Protein AF-A0A0V8RU47-F1 (afdb_monomer_lite)

Radius of gyration: 11.44 Å; chains: 1; bounding box: 30×18×33 Å

Secondary structure (DSSP, 8-state):
-HHHHHHHHHHHHHHHHHHHH---HHHHHHHHHHHHHHHTS--HHHHHHHHHHHHHHHHHHHHTT-STTHHHHHHHHHHHT-

pLDDT: mean 94.21, std 6.55, range [61.31, 98.44]

Foldseek 3Di:
DLLLVLLVVLLVLLVVCCVQQNDDPLSVQLNVLSVCVNVVVDDLVSLLSSLVSLLVRLVVSVVVVGPSSVSSNVSSVSSNVD

Sequence (82 aa):
MVYRRAVEEAYSIVRAVEVACGSTAEMEEALEILEELVSGAAGLDEAAYAAELLREAADVLRARGCLDWHLLGQAADILEHA

Organism: Pyrodictium occultum (NCBI:txid2309)

Structure (mmCIF, N/CA/C/O backbone):
data_AF-A0A0V8RU47-F1
#
_entry.id   AF-A0A0V8RU47-F1
#
loop_
_atom_site.group_PDB
_atom_site.id
_atom_site.type_symbol
_atom_site.label_atom_id
_atom_site.label_alt_id
_atom_site.label_comp_id
_atom_site.label_asym_id
_atom_site.label_entity_id
_atom_site.label_seq_id
_atom_site.pdbx_PDB_ins_code
_atom_site.Cartn_x
_atom_site.Cartn_y
_atom_site.Cartn_z
_atom_site.occupancy
_atom_site.B_iso_or_equiv
_atom_site.auth_seq_id
_atom_site.auth_comp_id
_atom_site.auth_asym_id
_atom_site.auth_atom_id
_atom_site.pdbx_PDB_model_num
ATOM 1 N N . MET A 1 1 ? 7.876 1.813 -19.528 1.00 61.31 1 MET A N 1
ATOM 2 C CA . MET A 1 1 ? 6.794 2.822 -19.420 1.00 61.31 1 MET A CA 1
ATOM 3 C C . MET A 1 1 ? 5.578 2.299 -18.656 1.00 61.31 1 MET A C 1
ATOM 5 O O . MET A 1 1 ? 4.969 3.104 -17.975 1.00 61.31 1 MET A O 1
ATOM 9 N N . VAL A 1 2 ? 5.245 1.000 -18.723 1.00 66.62 2 VAL A N 1
ATOM 10 C CA . VAL A 1 2 ? 4.126 0.392 -17.965 1.00 66.62 2 VAL A CA 1
ATOM 11 C C . VAL A 1 2 ? 4.416 0.332 -16.457 1.00 66.62 2 VAL A C 1
ATOM 13 O O . VAL A 1 2 ? 3.646 0.896 -15.691 1.00 66.62 2 VAL A O 1
ATOM 16 N N . TYR A 1 3 ? 5.594 -0.170 -16.070 1.00 82.31 3 TYR A N 1
ATOM 17 C CA . TYR A 1 3 ? 6.044 -0.257 -14.673 1.00 82.31 3 TYR A CA 1
ATOM 18 C C . TYR A 1 3 ? 5.900 1.045 -13.868 1.00 82.31 3 TYR A C 1
ATOM 20 O O . TYR A 1 3 ? 5.270 1.078 -12.820 1.00 82.31 3 TYR A O 1
ATOM 28 N N . ARG A 1 4 ? 6.391 2.172 -14.404 1.00 88.69 4 ARG A N 1
ATOM 29 C CA . ARG A 1 4 ? 6.290 3.481 -13.735 1.00 88.69 4 ARG A CA 1
ATOM 30 C C . ARG A 1 4 ? 4.844 3.888 -13.438 1.00 88.69 4 ARG A C 1
ATOM 32 O O . ARG A 1 4 ? 4.574 4.434 -12.378 1.00 88.69 4 ARG A O 1
ATOM 39 N N . ARG A 1 5 ? 3.924 3.625 -14.369 1.00 92.06 5 ARG A N 1
ATOM 40 C CA . ARG A 1 5 ? 2.508 3.955 -14.183 1.00 92.06 5 ARG A CA 1
ATOM 41 C C . ARG A 1 5 ? 1.886 3.106 -13.075 1.00 92.06 5 ARG A C 1
ATOM 43 O O . ARG A 1 5 ? 1.108 3.640 -12.299 1.00 92.06 5 ARG A O 1
ATOM 50 N N . ALA A 1 6 ? 2.231 1.821 -13.006 1.00 93.44 6 ALA A N 1
ATOM 51 C CA . ALA A 1 6 ? 1.759 0.930 -11.950 1.00 93.44 6 ALA A CA 1
ATOM 52 C C . ALA A 1 6 ? 2.250 1.390 -10.566 1.00 93.44 6 ALA A C 1
ATOM 54 O O . ALA A 1 6 ? 1.455 1.475 -9.636 1.00 93.44 6 ALA A O 1
ATOM 55 N N . VAL A 1 7 ? 3.520 1.795 -10.454 1.00 94.44 7 VAL A N 1
ATOM 56 C CA . VAL A 1 7 ? 4.075 2.356 -9.209 1.00 94.44 7 VAL A CA 1
ATOM 57 C C . VAL A 1 7 ? 3.372 3.666 -8.816 1.00 94.44 7 VAL A C 1
ATOM 59 O O . VAL A 1 7 ? 2.988 3.828 -7.662 1.00 94.44 7 VAL A O 1
ATOM 62 N N . GLU A 1 8 ? 3.140 4.588 -9.758 1.00 95.19 8 GLU A N 1
ATOM 63 C CA . GLU A 1 8 ? 2.417 5.850 -9.498 1.00 95.19 8 GLU A CA 1
ATOM 64 C C . GLU A 1 8 ? 0.948 5.614 -9.082 1.00 95.19 8 GLU A C 1
ATOM 66 O O . GLU A 1 8 ? 0.402 6.340 -8.242 1.00 95.19 8 GLU A O 1
ATOM 71 N N . GLU A 1 9 ? 0.304 4.591 -9.649 1.00 96.31 9 GLU A N 1
ATOM 72 C CA . GLU A 1 9 ? -1.055 4.174 -9.292 1.00 96.31 9 GLU A CA 1
ATOM 73 C C . GLU A 1 9 ? -1.102 3.577 -7.883 1.00 96.31 9 GLU A C 1
ATOM 75 O O . GLU A 1 9 ? -1.900 4.033 -7.060 1.00 96.31 9 GLU A O 1
ATOM 80 N N . ALA A 1 10 ? -0.204 2.636 -7.575 1.00 96.94 10 ALA A N 1
ATOM 81 C CA . ALA A 1 10 ? -0.060 2.068 -6.240 1.00 96.94 10 ALA A CA 1
ATOM 82 C C . ALA A 1 10 ? 0.207 3.169 -5.203 1.00 96.94 10 ALA A C 1
ATOM 84 O O . ALA A 1 10 ? -0.521 3.263 -4.218 1.00 96.94 10 ALA A O 1
ATOM 85 N N . TYR A 1 11 ? 1.151 4.078 -5.470 1.00 97.12 11 TYR A N 1
ATOM 86 C CA . TYR A 1 11 ? 1.438 5.221 -4.597 1.00 97.12 11 TYR A CA 1
ATOM 87 C C . TYR A 1 11 ? 0.185 6.055 -4.315 1.00 97.12 11 TYR A C 1
ATOM 89 O O . TYR A 1 11 ? -0.136 6.344 -3.163 1.00 97.12 11 TYR A O 1
ATOM 97 N N . SER A 1 12 ? -0.575 6.395 -5.358 1.00 97.69 12 SER A N 1
ATOM 98 C CA . SER A 1 12 ? -1.799 7.192 -5.219 1.00 97.69 12 SER A CA 1
ATOM 99 C C . SER A 1 12 ? -2.859 6.494 -4.358 1.00 97.69 12 SER A C 1
ATOM 101 O O . SER A 1 12 ? -3.506 7.148 -3.536 1.00 97.69 12 SER A O 1
ATOM 103 N N . ILE A 1 13 ? -3.022 5.176 -4.515 1.00 98.06 13 ILE A N 1
ATOM 104 C CA . ILE A 1 13 ? -3.939 4.369 -3.699 1.00 98.06 13 ILE A CA 1
ATOM 105 C C . ILE A 1 13 ? -3.498 4.378 -2.232 1.00 98.06 13 ILE A C 1
ATOM 107 O O . ILE A 1 13 ? -4.308 4.662 -1.349 1.00 98.06 13 ILE A O 1
ATOM 111 N N . VAL A 1 14 ? -2.215 4.123 -1.972 1.00 98.00 14 VAL A N 1
ATOM 112 C CA . VAL A 1 14 ? -1.666 4.052 -0.612 1.00 98.00 14 VAL A CA 1
ATOM 113 C C . VAL A 1 14 ? -1.807 5.396 0.107 1.00 98.00 14 VAL A C 1
ATOM 115 O O . VAL A 1 14 ? -2.293 5.431 1.235 1.00 98.00 14 VAL A O 1
ATOM 118 N N . ARG A 1 15 ? -1.518 6.522 -0.565 1.00 98.12 15 ARG A N 1
ATOM 119 C CA . ARG A 1 15 ? -1.751 7.870 -0.008 1.00 98.12 15 ARG A CA 1
ATOM 120 C C . ARG A 1 15 ? -3.223 8.127 0.321 1.00 98.12 15 ARG A C 1
ATOM 122 O O . ARG A 1 15 ? -3.525 8.760 1.330 1.00 98.12 15 ARG A O 1
ATOM 129 N N . ALA A 1 16 ? -4.152 7.660 -0.513 1.00 97.62 16 ALA A N 1
ATOM 130 C CA . ALA A 1 16 ? -5.580 7.818 -0.240 1.00 97.62 16 ALA A CA 1
ATOM 131 C C . ALA A 1 16 ? -6.007 7.030 1.010 1.00 97.62 16 ALA A C 1
ATOM 133 O O . ALA A 1 16 ? -6.750 7.556 1.843 1.00 97.62 16 ALA A O 1
ATOM 134 N N . VAL A 1 17 ? -5.496 5.805 1.170 1.00 97.69 17 VAL A N 1
ATOM 135 C CA . VAL A 1 17 ? -5.738 4.987 2.365 1.00 97.69 17 VAL A CA 1
ATOM 136 C C . VAL A 1 17 ? -5.109 5.615 3.605 1.00 97.69 17 VAL A C 1
ATOM 138 O O . VAL A 1 17 ? -5.776 5.689 4.631 1.00 97.69 17 VAL A O 1
ATOM 141 N N . GLU A 1 18 ? -3.880 6.125 3.521 1.00 97.75 18 GLU A N 1
ATOM 142 C CA . GLU A 1 18 ? -3.211 6.833 4.621 1.00 97.75 18 GLU A CA 1
ATOM 143 C C . GLU A 1 18 ? -4.070 8.000 5.141 1.00 97.75 18 GLU A C 1
ATOM 145 O O . GLU A 1 18 ? -4.266 8.154 6.348 1.00 97.75 18 GLU A O 1
ATOM 150 N N . VAL A 1 19 ? -4.654 8.794 4.237 1.00 97.00 19 VAL A N 1
ATOM 151 C CA . VAL A 1 19 ? -5.542 9.911 4.601 1.00 97.00 19 VAL A CA 1
ATOM 152 C C . VAL A 1 19 ? -6.851 9.423 5.234 1.00 97.00 19 VAL A C 1
ATOM 154 O O . VAL A 1 19 ? -7.343 10.048 6.175 1.00 97.00 19 VAL A O 1
ATOM 157 N N . ALA A 1 20 ? -7.432 8.331 4.732 1.00 96.62 20 ALA A N 1
ATOM 158 C CA . ALA A 1 20 ? -8.729 7.825 5.188 1.00 96.62 20 ALA A CA 1
ATOM 159 C C . ALA A 1 20 ? -8.646 7.014 6.495 1.00 96.62 20 ALA A C 1
ATOM 161 O O . ALA A 1 20 ? -9.504 7.144 7.370 1.00 96.62 20 ALA A O 1
ATOM 162 N N . CYS A 1 21 ? -7.618 6.178 6.627 1.00 95.62 21 CYS A N 1
ATOM 163 C CA . CYS A 1 21 ? -7.463 5.184 7.687 1.00 95.62 21 CYS A CA 1
ATOM 164 C C . CYS A 1 21 ? -6.370 5.537 8.710 1.00 95.62 21 CYS A C 1
ATOM 166 O O . CYS A 1 21 ? -6.242 4.847 9.728 1.00 95.62 21 CYS A O 1
ATOM 168 N N . GLY A 1 22 ? -5.592 6.593 8.460 1.00 95.69 22 GLY A N 1
ATOM 169 C CA . GLY A 1 22 ? -4.371 6.893 9.200 1.00 95.69 22 GLY A CA 1
ATOM 170 C C . GLY A 1 22 ? -3.201 6.013 8.762 1.00 95.69 22 GLY A C 1
ATOM 171 O O . GLY A 1 22 ? -3.341 5.149 7.902 1.00 95.69 22 GLY A O 1
ATOM 172 N N . SER A 1 23 ? -2.042 6.232 9.384 1.00 95.94 23 SER A N 1
ATOM 173 C CA . SER A 1 23 ? -0.789 5.583 8.995 1.00 95.94 23 SER A CA 1
ATOM 174 C C . SER A 1 23 ? -0.468 4.294 9.774 1.00 95.94 23 SER A C 1
ATOM 176 O O . SER A 1 23 ? -0.971 4.055 10.888 1.00 95.94 23 SER A O 1
ATOM 178 N N . THR A 1 24 ? 0.392 3.465 9.186 1.00 97.31 24 THR A N 1
ATOM 179 C CA . THR A 1 24 ? 1.114 2.363 9.840 1.00 97.31 24 THR A CA 1
ATOM 180 C C . THR A 1 24 ? 2.590 2.440 9.447 1.00 97.31 24 THR A C 1
ATOM 182 O O . THR A 1 24 ? 2.923 3.061 8.440 1.00 97.31 24 THR A O 1
ATOM 185 N N . ALA A 1 25 ? 3.473 1.821 10.233 1.00 97.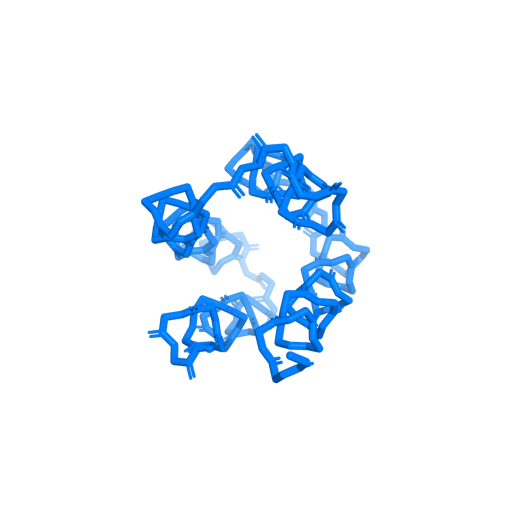62 25 ALA A N 1
ATOM 186 C CA . ALA A 1 25 ? 4.907 1.845 9.945 1.00 97.62 25 ALA A CA 1
ATOM 187 C C . ALA A 1 25 ? 5.221 1.155 8.607 1.00 97.62 25 ALA A C 1
ATOM 189 O O . ALA A 1 25 ? 6.009 1.658 7.817 1.00 97.62 25 ALA A O 1
ATOM 190 N N . GLU A 1 26 ? 4.525 0.055 8.323 1.00 98.19 26 GLU A N 1
ATOM 191 C CA . GLU A 1 26 ? 4.660 -0.716 7.088 1.00 98.19 26 GLU A CA 1
ATOM 192 C C . GLU A 1 26 ? 4.2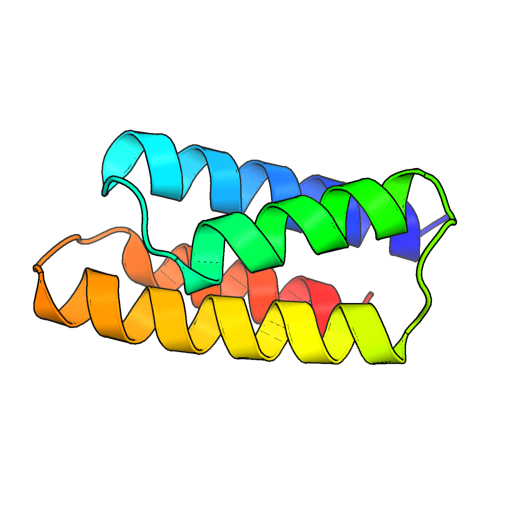13 0.109 5.873 1.00 98.19 26 GLU A C 1
ATOM 194 O O . GLU A 1 26 ? 4.817 0.045 4.807 1.00 98.19 26 GLU A O 1
ATOM 199 N N . MET A 1 27 ? 3.174 0.934 6.032 1.00 97.69 27 MET A N 1
ATOM 200 C CA . MET A 1 27 ? 2.706 1.817 4.967 1.00 97.69 27 MET A CA 1
ATOM 201 C C . MET A 1 27 ? 3.660 2.987 4.711 1.00 97.69 27 MET A C 1
ATOM 203 O O . MET A 1 27 ? 3.848 3.360 3.556 1.00 97.69 27 MET A O 1
ATOM 207 N N . GLU A 1 28 ? 4.260 3.556 5.758 1.00 98.12 28 GLU A N 1
ATOM 208 C CA . GLU A 1 28 ? 5.292 4.593 5.625 1.00 98.12 28 GLU A CA 1
ATOM 209 C C . GLU A 1 28 ? 6.510 4.053 4.873 1.00 98.12 28 GLU A C 1
ATOM 211 O O . GLU A 1 28 ? 6.927 4.650 3.883 1.00 98.12 28 GLU A O 1
ATOM 216 N N . GLU A 1 29 ? 7.003 2.876 5.261 1.00 98.06 29 GLU A N 1
ATOM 217 C CA . GLU A 1 29 ? 8.119 2.210 4.582 1.00 98.06 29 GLU A CA 1
ATOM 218 C C . GLU A 1 29 ? 7.771 1.851 3.127 1.00 98.06 29 GLU A C 1
ATOM 220 O O . GLU A 1 29 ? 8.551 2.114 2.210 1.00 98.06 29 GLU A O 1
ATOM 225 N N . ALA A 1 30 ? 6.563 1.335 2.872 1.00 97.50 30 ALA A N 1
ATOM 226 C CA . ALA A 1 30 ? 6.108 1.060 1.511 1.00 97.50 30 ALA A CA 1
ATOM 227 C C . ALA A 1 30 ? 6.052 2.334 0.651 1.00 97.50 30 ALA A C 1
ATOM 229 O O . ALA A 1 30 ? 6.431 2.300 -0.519 1.00 97.50 30 ALA A O 1
ATOM 230 N N . LEU A 1 31 ? 5.600 3.464 1.205 1.00 97.81 31 LEU A N 1
ATOM 231 C CA . LEU A 1 31 ? 5.570 4.745 0.493 1.00 97.81 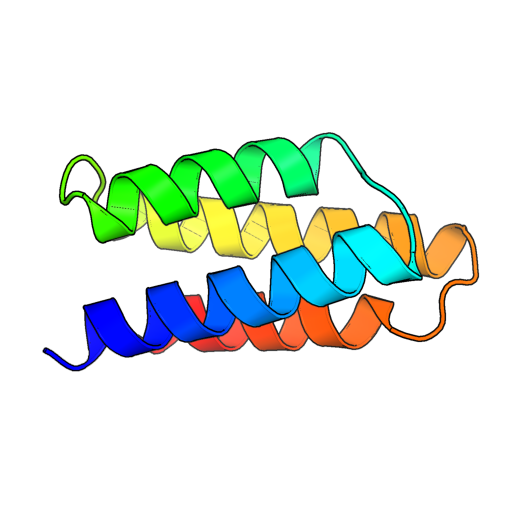31 LEU A CA 1
ATOM 232 C C . LEU A 1 31 ? 6.975 5.246 0.149 1.00 97.81 31 LEU A C 1
ATOM 234 O O . LEU A 1 31 ? 7.172 5.711 -0.974 1.00 97.81 31 LEU A O 1
ATOM 238 N N . GLU A 1 32 ? 7.940 5.114 1.061 1.00 97.25 32 GLU A N 1
ATOM 239 C CA . GLU A 1 32 ? 9.342 5.465 0.799 1.00 97.25 32 GLU A CA 1
ATOM 240 C C . GLU A 1 32 ? 9.907 4.643 -0.368 1.00 97.25 32 GLU A C 1
ATOM 242 O O . GLU A 1 32 ? 10.439 5.206 -1.328 1.00 97.25 32 GLU A O 1
ATOM 247 N N . ILE A 1 33 ? 9.690 3.324 -0.364 1.00 96.75 33 ILE A N 1
ATOM 248 C CA . ILE A 1 33 ? 10.141 2.446 -1.452 1.00 96.75 33 ILE A CA 1
ATOM 249 C C . ILE A 1 33 ? 9.471 2.819 -2.781 1.00 96.75 33 ILE A C 1
ATOM 251 O O . ILE A 1 33 ? 10.124 2.866 -3.825 1.00 96.75 33 ILE A O 1
ATOM 255 N N . LEU A 1 34 ? 8.170 3.118 -2.776 1.00 95.56 34 LEU A N 1
ATOM 256 C CA . LEU A 1 34 ? 7.459 3.550 -3.982 1.00 95.56 34 LEU A CA 1
ATOM 257 C C . LEU A 1 34 ? 8.037 4.853 -4.556 1.00 95.56 34 LEU A C 1
ATOM 259 O O . LEU A 1 34 ? 8.155 4.983 -5.777 1.00 95.56 34 LEU A O 1
ATOM 263 N N . GLU A 1 35 ? 8.448 5.798 -3.711 1.00 95.00 35 GLU A N 1
ATOM 264 C CA . GLU A 1 35 ? 9.126 7.026 -4.144 1.00 95.00 35 GLU A CA 1
ATOM 265 C C . GLU A 1 35 ? 10.504 6.730 -4.756 1.00 95.00 35 GLU A C 1
ATOM 267 O O . GLU A 1 35 ? 10.845 7.262 -5.824 1.00 95.00 35 GLU A O 1
ATOM 272 N N . GLU A 1 36 ? 11.267 5.820 -4.149 1.00 94.62 36 GLU A N 1
ATOM 273 C CA . GLU A 1 36 ? 12.546 5.353 -4.688 1.00 94.62 36 GLU A CA 1
ATOM 274 C C . GLU A 1 36 ? 12.374 4.672 -6.054 1.00 94.62 36 GLU A C 1
ATOM 276 O O . GLU A 1 36 ? 13.117 4.978 -6.995 1.00 94.62 36 GLU A O 1
ATOM 281 N N . LEU A 1 37 ? 11.346 3.836 -6.217 1.00 92.00 37 LEU A N 1
ATOM 282 C CA . LEU A 1 37 ? 10.999 3.180 -7.481 1.00 92.00 37 LEU A CA 1
ATOM 283 C C . LEU A 1 37 ? 10.640 4.186 -8.581 1.00 92.00 37 LEU A C 1
ATOM 285 O O . LEU A 1 37 ? 11.101 4.049 -9.719 1.00 92.00 37 LEU A O 1
ATOM 289 N N . VAL A 1 38 ? 9.867 5.232 -8.263 1.00 90.12 38 VAL A N 1
ATOM 290 C CA . VAL A 1 38 ? 9.545 6.310 -9.220 1.00 90.12 38 VAL A CA 1
ATOM 291 C C . VAL A 1 38 ? 10.803 7.076 -9.636 1.00 90.12 38 VAL A C 1
ATOM 293 O O . VAL A 1 38 ? 10.937 7.456 -10.806 1.00 90.12 38 VAL A O 1
ATOM 296 N N . SER A 1 39 ? 11.734 7.292 -8.704 1.00 89.62 39 SER A N 1
ATOM 297 C CA . SER A 1 39 ? 13.010 7.965 -8.976 1.00 89.62 39 SER A CA 1
ATOM 298 C C . SER A 1 39 ? 14.018 7.093 -9.744 1.00 89.62 39 SER A C 1
ATOM 300 O O . SER A 1 39 ? 14.974 7.621 -10.316 1.00 89.62 39 SER A O 1
ATOM 302 N N . GLY A 1 40 ? 13.784 5.776 -9.807 1.00 85.62 40 GLY A N 1
ATOM 303 C CA . GLY A 1 40 ? 14.694 4.789 -10.394 1.00 85.62 40 GLY A CA 1
ATOM 304 C C . GLY A 1 40 ? 15.859 4.395 -9.480 1.00 85.62 40 GLY A C 1
ATOM 305 O O . GLY A 1 40 ? 16.849 3.857 -9.973 1.00 85.62 40 GLY A O 1
ATOM 306 N N . ALA A 1 41 ? 15.759 4.688 -8.181 1.00 77.75 41 ALA A N 1
ATOM 307 C CA . ALA A 1 4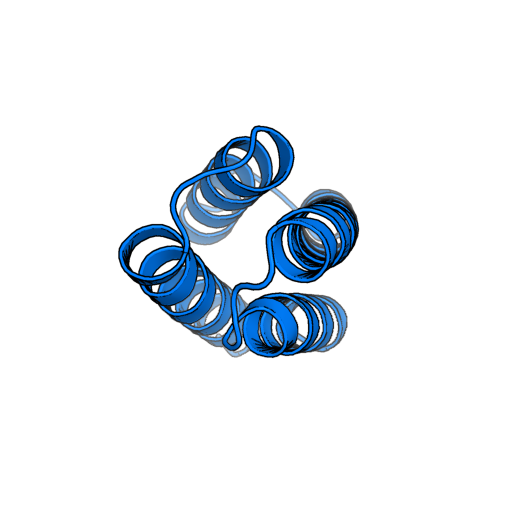1 ? 16.743 4.318 -7.164 1.00 77.75 41 ALA A CA 1
ATOM 308 C C . ALA A 1 41 ? 16.570 2.875 -6.651 1.00 77.75 41 ALA A C 1
ATOM 310 O O . ALA A 1 41 ? 17.512 2.331 -6.082 1.00 77.75 41 ALA A O 1
ATOM 311 N N . ALA A 1 42 ? 15.411 2.259 -6.905 1.00 83.88 42 ALA A N 1
ATOM 312 C CA . ALA A 1 42 ? 15.054 0.901 -6.494 1.00 83.88 42 ALA A CA 1
ATOM 313 C C . ALA A 1 42 ? 14.668 0.009 -7.697 1.00 83.88 42 ALA A C 1
ATOM 315 O O . ALA A 1 42 ? 14.387 0.507 -8.796 1.00 83.88 42 ALA A O 1
ATOM 316 N N . GLY A 1 43 ? 14.680 -1.312 -7.499 1.00 85.06 43 GLY A N 1
ATOM 317 C CA . GLY A 1 43 ? 14.438 -2.345 -8.507 1.00 85.06 43 GLY A CA 1
ATOM 318 C C . GLY A 1 43 ? 13.198 -3.212 -8.244 1.00 85.06 43 GLY A C 1
ATOM 319 O O . GLY A 1 43 ? 12.265 -2.827 -7.550 1.00 85.06 43 GLY A O 1
ATOM 320 N N . LEU A 1 44 ? 13.140 -4.383 -8.884 1.00 84.94 44 LEU A N 1
ATOM 321 C CA . LEU A 1 44 ? 11.969 -5.273 -8.810 1.00 84.94 44 LEU A CA 1
ATOM 322 C C . LEU A 1 44 ? 11.830 -5.968 -7.448 1.00 84.94 44 LEU A C 1
ATOM 324 O O . LEU A 1 44 ? 10.710 -6.231 -7.018 1.00 84.94 44 LEU A O 1
ATOM 328 N N . ASP A 1 45 ? 12.947 -6.251 -6.776 1.00 91.75 45 ASP A N 1
ATOM 329 C CA . ASP A 1 45 ? 12.940 -6.907 -5.464 1.00 91.75 45 ASP A CA 1
ATOM 330 C C . ASP A 1 45 ? 12.337 -5.972 -4.405 1.00 91.75 45 ASP A C 1
ATOM 332 O O . ASP A 1 45 ? 11.529 -6.392 -3.577 1.00 91.75 45 ASP A O 1
ATOM 336 N N . GLU A 1 46 ? 12.648 -4.678 -4.488 1.00 94.12 46 GLU A N 1
ATOM 337 C CA . GLU A 1 46 ? 12.073 -3.647 -3.631 1.00 94.12 46 GLU A CA 1
ATOM 338 C C . GLU A 1 46 ? 10.570 -3.464 -3.887 1.00 94.12 46 GLU A C 1
ATOM 340 O O . GLU A 1 46 ? 9.810 -3.254 -2.947 1.00 94.12 46 GLU A O 1
ATOM 345 N N . ALA A 1 47 ? 10.104 -3.607 -5.133 1.00 93.38 47 ALA A N 1
ATOM 346 C CA . ALA A 1 47 ? 8.670 -3.563 -5.426 1.00 93.38 47 ALA A CA 1
ATOM 347 C C . ALA A 1 47 ? 7.902 -4.752 -4.836 1.00 93.38 47 ALA A C 1
ATOM 349 O O . ALA A 1 47 ? 6.796 -4.563 -4.327 1.00 93.38 47 ALA A O 1
ATOM 350 N N . ALA A 1 48 ? 8.487 -5.954 -4.858 1.00 94.69 48 ALA A N 1
ATOM 351 C CA . ALA A 1 48 ? 7.908 -7.117 -4.189 1.00 94.69 48 ALA A CA 1
ATOM 352 C C . ALA A 1 48 ? 7.852 -6.910 -2.666 1.00 94.69 48 ALA A C 1
ATOM 354 O O . ALA A 1 48 ? 6.821 -7.165 -2.047 1.00 94.69 48 ALA A O 1
ATOM 355 N N . TYR A 1 49 ? 8.918 -6.363 -2.078 1.00 96.50 49 TYR A N 1
ATOM 356 C CA . TYR A 1 49 ? 8.954 -6.045 -0.651 1.00 96.50 49 TYR A CA 1
ATOM 357 C C . TYR A 1 49 ? 7.926 -4.967 -0.261 1.00 96.50 49 TYR A C 1
ATOM 359 O O . TYR A 1 49 ? 7.184 -5.137 0.705 1.00 96.50 49 TYR A O 1
ATOM 367 N N . ALA A 1 50 ? 7.780 -3.905 -1.059 1.00 96.94 50 ALA A N 1
ATOM 368 C CA . ALA A 1 50 ? 6.720 -2.916 -0.861 1.00 96.94 50 ALA A CA 1
ATOM 369 C C . ALA A 1 50 ? 5.323 -3.559 -0.927 1.00 96.94 50 ALA A C 1
ATOM 371 O O . ALA A 1 50 ? 4.461 -3.238 -0.113 1.00 96.94 50 ALA A O 1
ATOM 372 N N . ALA A 1 51 ? 5.089 -4.500 -1.846 1.00 97.50 51 ALA A N 1
ATOM 373 C CA . ALA A 1 51 ? 3.819 -5.220 -1.928 1.00 97.50 51 ALA A CA 1
ATOM 374 C C . ALA A 1 51 ? 3.529 -6.062 -0.668 1.00 97.50 51 ALA A C 1
ATOM 376 O O . ALA A 1 51 ? 2.380 -6.120 -0.224 1.00 97.50 51 ALA A O 1
ATOM 377 N N . GLU A 1 52 ? 4.542 -6.689 -0.064 1.00 98.19 52 GLU A N 1
ATOM 378 C CA . GLU A 1 52 ? 4.411 -7.396 1.219 1.00 98.19 52 GLU A CA 1
ATOM 379 C C . GLU A 1 52 ? 4.033 -6.434 2.356 1.00 98.19 52 GLU A C 1
ATOM 381 O O . GLU A 1 52 ? 3.024 -6.659 3.032 1.00 98.19 52 GLU A O 1
ATOM 386 N N . LEU A 1 53 ? 4.747 -5.312 2.490 1.00 98.44 53 LEU A N 1
ATOM 387 C CA . LEU A 1 53 ? 4.461 -4.276 3.492 1.00 98.44 53 LEU A CA 1
ATOM 388 C C . LEU A 1 53 ? 3.034 -3.722 3.377 1.00 98.44 53 LEU A C 1
ATOM 390 O O . LEU A 1 53 ? 2.343 -3.533 4.380 1.00 98.44 53 LEU A O 1
ATOM 394 N N . LEU A 1 54 ? 2.541 -3.513 2.153 1.00 98.38 54 LEU A N 1
ATOM 395 C CA . LEU A 1 54 ? 1.167 -3.061 1.926 1.00 98.38 54 LEU A CA 1
ATOM 396 C C . LEU A 1 54 ? 0.124 -4.080 2.399 1.00 98.38 54 LEU A C 1
ATOM 398 O O . LEU A 1 54 ? -0.938 -3.684 2.888 1.00 98.38 54 LEU A O 1
ATOM 402 N N . ARG A 1 55 ? 0.409 -5.383 2.301 1.00 98.44 55 ARG A N 1
ATOM 403 C CA . ARG A 1 55 ? -0.482 -6.432 2.822 1.00 98.44 55 ARG A CA 1
ATOM 404 C C . ARG A 1 55 ? -0.471 -6.473 4.346 1.00 98.44 55 ARG A C 1
ATOM 406 O O . ARG A 1 55 ? -1.540 -6.572 4.947 1.00 98.44 55 ARG A O 1
ATOM 413 N N . GLU A 1 56 ? 0.693 -6.316 4.967 1.00 98.38 56 GLU A N 1
ATOM 414 C CA . GLU A 1 56 ? 0.800 -6.206 6.426 1.00 98.38 56 GLU A CA 1
ATOM 415 C C . GLU A 1 56 ? 0.050 -4.972 6.952 1.00 98.38 56 GLU A C 1
ATOM 417 O O . GLU A 1 56 ? -0.774 -5.076 7.868 1.00 98.38 56 GLU A O 1
ATOM 422 N N . ALA A 1 57 ? 0.228 -3.817 6.303 1.00 98.19 57 ALA A N 1
ATOM 423 C CA . ALA A 1 57 ? -0.529 -2.604 6.600 1.00 98.19 57 ALA A CA 1
ATOM 424 C C . ALA A 1 57 ? -2.046 -2.821 6.443 1.00 98.19 57 ALA A C 1
ATOM 426 O O . ALA A 1 57 ? -2.831 -2.374 7.287 1.00 98.19 57 ALA A O 1
ATOM 427 N N . ALA A 1 58 ? -2.478 -3.547 5.404 1.00 98.06 58 ALA A N 1
ATOM 428 C CA . ALA A 1 58 ? -3.884 -3.886 5.191 1.00 98.06 58 ALA A CA 1
ATOM 429 C C . ALA A 1 58 ? -4.466 -4.678 6.371 1.00 98.06 58 ALA A C 1
ATOM 431 O O . ALA A 1 58 ? -5.556 -4.353 6.850 1.00 98.06 58 ALA A O 1
ATOM 432 N N . ASP A 1 59 ? -3.738 -5.672 6.882 1.00 98.00 59 ASP A N 1
ATOM 433 C CA . ASP A 1 59 ? -4.168 -6.471 8.032 1.00 98.00 59 ASP A CA 1
ATOM 434 C C . ASP A 1 59 ? -4.269 -5.629 9.313 1.00 98.00 59 ASP A C 1
ATOM 436 O O . ASP A 1 59 ? -5.247 -5.746 10.064 1.00 98.00 59 ASP A O 1
ATOM 440 N N . VAL A 1 60 ? -3.323 -4.710 9.532 1.00 97.50 60 VAL A N 1
ATOM 441 C CA . VAL A 1 60 ? -3.364 -3.765 10.659 1.00 97.50 60 VAL A CA 1
ATOM 442 C C . VAL A 1 60 ? -4.579 -2.840 10.558 1.00 97.50 60 VAL A C 1
ATOM 444 O O . VAL A 1 60 ? -5.330 -2.687 11.528 1.00 97.50 60 VAL A O 1
ATOM 447 N N . LEU A 1 61 ? -4.818 -2.229 9.394 1.00 97.31 61 LEU A N 1
ATOM 448 C CA . LEU A 1 61 ? -5.954 -1.326 9.188 1.00 97.31 61 LEU A CA 1
ATOM 449 C C . LEU A 1 61 ? -7.298 -2.057 9.266 1.00 97.31 61 LEU A C 1
ATOM 451 O O . LEU A 1 61 ? -8.264 -1.518 9.819 1.00 97.31 61 LEU A O 1
ATOM 455 N N . ARG A 1 62 ? -7.349 -3.303 8.787 1.00 97.50 62 ARG A N 1
ATOM 456 C CA . ARG A 1 62 ? -8.503 -4.190 8.942 1.00 97.50 62 ARG A CA 1
ATOM 457 C C . ARG A 1 62 ? -8.798 -4.456 10.414 1.00 97.50 62 ARG A C 1
ATOM 459 O O . ARG A 1 62 ? -9.953 -4.353 10.827 1.00 97.50 62 ARG A O 1
ATOM 466 N N . ALA A 1 63 ? -7.778 -4.752 11.220 1.00 97.25 63 ALA A N 1
ATOM 467 C CA . ALA A 1 63 ? -7.935 -4.961 12.660 1.00 97.25 63 ALA A CA 1
ATOM 468 C C . ALA A 1 63 ? -8.395 -3.688 13.397 1.00 97.25 63 ALA A C 1
ATOM 470 O O . ALA A 1 63 ? -9.141 -3.775 14.373 1.00 97.25 63 ALA A O 1
ATOM 471 N N . ARG A 1 64 ? -8.007 -2.503 12.905 1.00 95.94 64 ARG A N 1
ATOM 472 C CA . ARG A 1 64 ? -8.477 -1.193 13.400 1.00 95.94 64 ARG A CA 1
ATOM 473 C C . ARG A 1 64 ? -9.901 -0.839 12.948 1.00 95.94 64 ARG A C 1
ATOM 475 O O . ARG A 1 64 ? -10.458 0.142 13.434 1.00 95.94 64 ARG A O 1
ATOM 482 N N . GLY A 1 65 ? -10.496 -1.622 12.048 1.00 96.19 65 GLY A N 1
ATOM 483 C CA . GLY A 1 65 ? -11.860 -1.421 11.562 1.00 96.19 65 GLY A CA 1
ATOM 484 C C . GLY A 1 65 ? -12.004 -0.347 10.483 1.00 96.19 65 GLY A C 1
ATOM 485 O O . GLY A 1 65 ? -13.127 0.104 10.250 1.00 96.19 65 GLY A O 1
ATOM 486 N N . CYS A 1 66 ? -10.917 0.063 9.812 1.00 96.44 66 CYS A N 1
ATOM 487 C CA . CYS A 1 66 ? -11.071 0.858 8.591 1.00 96.44 66 CYS A CA 1
ATOM 488 C C . CYS A 1 66 ? -11.776 0.013 7.516 1.00 96.44 66 CYS A C 1
ATOM 490 O O . CYS A 1 66 ? -11.686 -1.210 7.558 1.00 96.44 66 CYS A O 1
ATOM 492 N N . LEU A 1 67 ? -12.481 0.625 6.561 1.00 95.38 67 LEU A N 1
ATOM 493 C CA . LEU A 1 67 ? -13.153 -0.101 5.467 1.00 95.38 67 LEU A CA 1
ATOM 494 C C . LEU A 1 67 ? -12.303 -0.159 4.190 1.00 95.38 67 LEU A C 1
ATOM 496 O O . LEU A 1 67 ? -12.419 -1.106 3.411 1.00 95.38 67 LEU A O 1
ATOM 500 N N . ASP A 1 68 ? -11.390 0.795 4.029 1.00 97.00 68 ASP A N 1
ATOM 501 C CA . ASP A 1 68 ? -10.584 0.964 2.818 1.00 97.00 68 ASP A CA 1
ATOM 502 C C . ASP A 1 68 ? -9.273 0.161 2.834 1.00 97.00 68 ASP A C 1
ATOM 504 O O . ASP A 1 68 ? -8.494 0.227 1.890 1.00 97.00 68 ASP A O 1
ATOM 508 N N . TRP A 1 69 ? -9.044 -0.668 3.862 1.00 96.75 69 TRP A N 1
ATOM 509 C CA . TRP A 1 69 ? -7.858 -1.537 3.971 1.00 96.75 69 TRP A CA 1
ATOM 510 C C . TRP A 1 69 ? -7.632 -2.412 2.731 1.00 96.75 69 TRP A C 1
ATOM 512 O O . TRP A 1 69 ? -6.495 -2.680 2.358 1.00 96.75 69 TRP A O 1
ATOM 522 N N . HIS A 1 70 ? -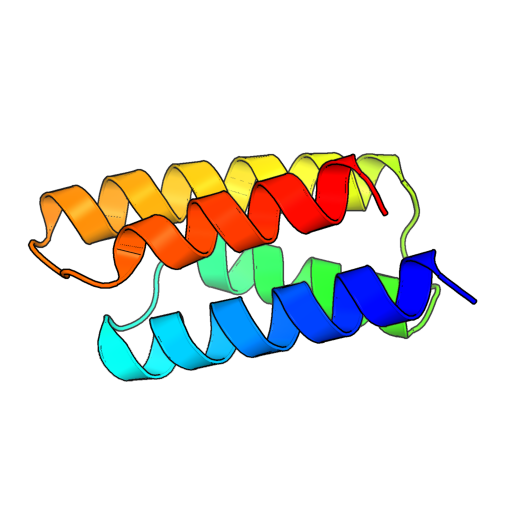8.710 -2.844 2.072 1.00 97.56 70 HIS A N 1
ATOM 523 C CA . HIS A 1 70 ? -8.656 -3.716 0.899 1.00 97.56 70 HIS A CA 1
ATOM 524 C C . HIS A 1 70 ? -7.954 -3.060 -0.300 1.00 97.56 70 HIS A C 1
ATOM 526 O O . HIS A 1 70 ? -7.411 -3.764 -1.151 1.00 97.56 70 HIS A O 1
ATOM 532 N N . LEU A 1 71 ? -7.925 -1.724 -0.353 1.00 98.12 71 LEU A N 1
ATOM 533 C CA . LEU A 1 71 ? -7.238 -0.978 -1.403 1.00 98.12 71 LEU A CA 1
ATOM 534 C C . LEU A 1 71 ? -5.713 -1.129 -1.312 1.00 98.12 71 LEU A C 1
ATOM 536 O O . LEU A 1 71 ? -5.045 -1.097 -2.340 1.00 98.12 71 LEU A O 1
ATOM 540 N N . LEU A 1 72 ? -5.151 -1.373 -0.122 1.00 97.75 72 LEU A N 1
ATOM 541 C CA . LEU A 1 72 ? -3.721 -1.680 0.007 1.00 97.75 72 LEU A CA 1
ATOM 542 C C . LEU A 1 72 ? -3.374 -3.038 -0.615 1.00 97.75 72 LEU A C 1
ATOM 544 O O . LEU A 1 72 ? -2.340 -3.168 -1.261 1.00 97.75 72 LEU A O 1
ATOM 548 N N . GLY A 1 73 ? -4.275 -4.023 -0.510 1.00 97.19 73 GLY A N 1
ATOM 549 C CA . GLY A 1 73 ? -4.138 -5.295 -1.225 1.00 97.19 73 GLY A CA 1
ATOM 550 C C . GLY A 1 73 ? -4.177 -5.110 -2.744 1.00 97.19 73 GLY A C 1
ATOM 551 O O . GLY A 1 73 ? -3.357 -5.680 -3.454 1.00 97.19 73 GLY A O 1
ATOM 552 N N . GLN A 1 74 ? -5.059 -4.238 -3.241 1.00 97.31 74 GLN A N 1
ATOM 553 C CA . GLN A 1 74 ? -5.084 -3.878 -4.660 1.00 97.31 74 GLN A CA 1
ATOM 554 C C . GLN A 1 74 ? -3.778 -3.200 -5.104 1.00 97.31 74 GLN A C 1
ATOM 556 O O . GLN A 1 74 ? -3.267 -3.509 -6.178 1.00 97.31 74 GLN A O 1
ATOM 561 N N . ALA A 1 75 ? -3.233 -2.286 -4.297 1.00 97.31 75 ALA A N 1
ATOM 562 C CA . ALA A 1 75 ? -1.957 -1.637 -4.587 1.00 97.31 75 ALA A CA 1
ATOM 563 C C . ALA A 1 75 ? -0.795 -2.647 -4.615 1.00 97.31 75 ALA A C 1
ATOM 565 O O . ALA A 1 75 ? 0.032 -2.585 -5.522 1.00 97.31 75 ALA A O 1
ATOM 566 N N . ALA A 1 76 ? -0.776 -3.613 -3.693 1.00 97.38 76 ALA A N 1
ATOM 567 C CA . ALA A 1 76 ? 0.187 -4.712 -3.698 1.00 97.38 76 ALA A CA 1
ATOM 568 C C . ALA A 1 76 ? 0.089 -5.555 -4.982 1.00 97.38 76 ALA A C 1
ATOM 570 O O . ALA A 1 76 ? 1.098 -5.802 -5.642 1.00 97.38 76 ALA A O 1
ATOM 571 N N . ASP A 1 77 ? -1.127 -5.925 -5.391 1.00 96.81 77 ASP A N 1
ATOM 572 C CA . ASP A 1 77 ? -1.345 -6.702 -6.614 1.00 96.81 77 ASP A CA 1
ATOM 573 C C . ASP A 1 77 ? -0.920 -5.922 -7.873 1.00 96.81 77 ASP A C 1
ATOM 575 O O . ASP A 1 77 ? -0.389 -6.513 -8.812 1.00 96.81 77 ASP A O 1
ATOM 579 N N . ILE A 1 78 ? -1.107 -4.597 -7.904 1.00 95.44 78 ILE A N 1
ATOM 580 C CA . ILE A 1 78 ? -0.623 -3.743 -9.002 1.00 95.44 78 ILE A CA 1
ATOM 581 C C . ILE A 1 78 ? 0.906 -3.801 -9.108 1.00 95.44 78 ILE A C 1
ATOM 583 O O . ILE A 1 78 ? 1.422 -3.910 -10.220 1.00 95.44 78 ILE A O 1
A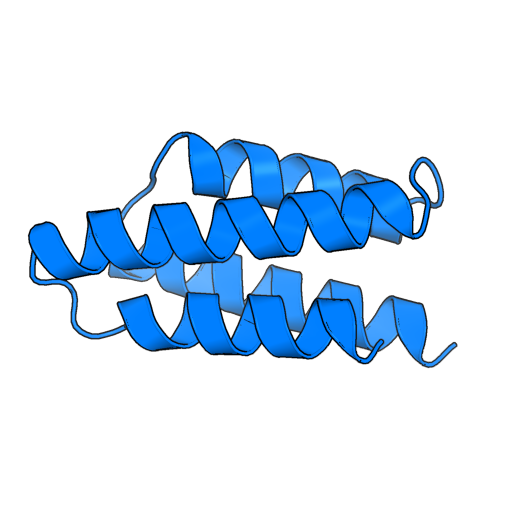TOM 587 N N . LEU A 1 79 ? 1.623 -3.748 -7.981 1.00 93.19 79 LEU A N 1
ATOM 588 C CA . LEU A 1 79 ? 3.090 -3.770 -7.962 1.00 93.19 79 LEU A CA 1
ATOM 589 C C . LEU A 1 79 ? 3.664 -5.100 -8.452 1.00 93.19 79 LEU A C 1
ATOM 591 O O . LEU A 1 79 ? 4.629 -5.105 -9.211 1.00 93.19 79 LEU A O 1
ATOM 595 N N . GLU A 1 80 ? 3.050 -6.222 -8.084 1.00 90.81 80 GLU A N 1
ATOM 596 C CA . GLU A 1 80 ? 3.516 -7.554 -8.494 1.00 90.81 80 GLU A CA 1
ATOM 597 C C . GLU A 1 80 ? 3.295 -7.858 -9.983 1.00 90.81 80 GLU A C 1
ATOM 599 O O . GLU A 1 80 ? 3.939 -8.750 -10.538 1.00 90.81 80 GLU A O 1
ATOM 604 N N . HIS A 1 81 ? 2.397 -7.121 -10.640 1.00 87.00 81 HIS A N 1
ATOM 605 C CA . HIS A 1 81 ? 2.044 -7.310 -12.051 1.00 87.00 81 HIS A CA 1
ATOM 606 C C . HIS A 1 81 ? 2.484 -6.135 -12.952 1.00 87.00 81 HIS A C 1
ATOM 608 O O . HIS A 1 81 ? 2.015 -6.032 -14.092 1.00 87.00 81 HIS A O 1
ATOM 614 N N . ALA A 1 82 ? 3.348 -5.249 -12.440 1.00 80.12 82 ALA A N 1
ATOM 615 C CA . ALA A 1 82 ? 3.814 -4.007 -13.071 1.00 80.12 82 ALA A CA 1
ATOM 616 C C . ALA A 1 82 ? 4.815 -4.185 -14.232 1.00 80.12 82 ALA A C 1
ATOM 618 O O . ALA A 1 82 ? 5.642 -5.123 -14.204 1.00 80.12 82 ALA A O 1
#